Protein AF-A0A6M3MAW6-F1 (afdb_monomer_lite)

Organism: NCBI:txid1070528

Secondary structure (DSSP, 8-state):
-EEEEEES-TT--PPPEEEE-SSHHHHHHHHIIIIITT-HHHHHHHHHHHHSSHHHHHHH--SHHHHHHHHHHSS----HHHHHHHHHHHTTT-HHHHHHHHHHHHHHHS--TTGGG-PPPPHHHHHHHHHHS-SSPEEEEEHHHHHHTT-

pLDDT: mean 80.07, std 13.33, range [41.34, 96.0]

Foldseek 3Di:
DKKFKDFPDPPDPFDTDIDDAPDFLRVVLRCCVVGQLPDPVNLVVLLCCLQVCVVLCVLQPPDPVQVVCCVVPVDGPDDPVSSLVSLCVLCVVPNVLSVLSVVSVVCVVPVDVCVVVSDRRPSVSSSSSVSSDPPTDMDIGDVVVVVVVPD

Sequence (151 aa):
MKYLVMPNEETTQAAIAIVIATDEEDAKEQYALAVGIKDHLFLEHVYDRAINWGLAETFMLVTDADHDHFAKTGTALIDERKFERRVKTFFIDHEEWATAYLNMWADRITPTNRLADCHPFPKSMLLHVYQNIDWIELIAIPTRELEVKRQ

Radius of gyration: 18.09 Å; chains: 1; bounding box: 62×26×42 Å

Structure (mmCIF, N/CA/C/O backbone):
data_AF-A0A6M3MAW6-F1
#
_entry.id   AF-A0A6M3MAW6-F1
#
loop_
_atom_site.group_PDB
_atom_site.id
_atom_site.type_symbol
_atom_site.label_atom_id
_atom_site.label_alt_id
_atom_site.label_comp_id
_atom_site.label_asym_id
_atom_site.label_entity_id
_atom_site.label_seq_id
_atom_site.pdbx_PDB_ins_code
_atom_site.Cartn_x
_atom_site.Cartn_y
_atom_site.Cartn_z
_atom_site.occupancy
_atom_site.B_iso_or_equiv
_atom_site.auth_seq_id
_atom_site.auth_comp_id
_atom_site.auth_asym_id
_atom_site.auth_atom_id
_atom_site.pdbx_PDB_model_num
ATOM 1 N N . MET A 1 1 ? -18.470 7.840 18.124 1.00 87.44 1 MET A N 1
ATOM 2 C CA . MET A 1 1 ? -19.643 7.012 17.747 1.00 87.44 1 MET A CA 1
ATOM 3 C C . MET A 1 1 ? -19.201 5.561 17.609 1.00 87.44 1 MET A C 1
ATOM 5 O O . MET A 1 1 ? -18.005 5.336 17.554 1.00 87.44 1 MET A O 1
ATOM 9 N N . LYS A 1 2 ? -20.110 4.578 17.647 1.00 90.50 2 LYS A N 1
ATOM 10 C CA . LYS A 1 2 ? -19.744 3.158 17.497 1.00 90.50 2 LYS A CA 1
ATOM 11 C C . LYS A 1 2 ? -20.000 2.697 16.063 1.00 90.50 2 LYS A C 1
ATOM 13 O O . LYS A 1 2 ? -21.121 2.881 15.581 1.00 90.50 2 LYS A O 1
ATOM 18 N N . TYR A 1 3 ? -19.013 2.052 15.457 1.00 92.50 3 TYR A N 1
ATOM 19 C CA . TYR A 1 3 ? -19.077 1.488 14.109 1.00 92.50 3 TYR A CA 1
ATOM 20 C C . TYR A 1 3 ? -18.835 -0.015 14.151 1.00 92.50 3 TYR A C 1
ATOM 22 O O . TYR A 1 3 ? -18.013 -0.475 14.938 1.00 92.50 3 TYR A O 1
ATOM 30 N N . LEU A 1 4 ? -19.552 -0.762 13.315 1.00 89.56 4 LEU A N 1
ATOM 31 C CA . LEU A 1 4 ? -19.214 -2.133 12.952 1.00 89.56 4 LEU A CA 1
ATOM 32 C C . LEU A 1 4 ? -18.342 -2.063 11.698 1.00 89.56 4 LEU A C 1
ATOM 34 O O . LEU A 1 4 ? -18.799 -1.534 10.688 1.00 89.56 4 LEU A O 1
ATOM 38 N N . VAL A 1 5 ? -17.114 -2.567 11.768 1.00 87.31 5 VAL A N 1
ATOM 39 C CA . VAL A 1 5 ? -16.165 -2.533 10.652 1.00 87.31 5 VAL A CA 1
ATOM 40 C C . VAL A 1 5 ? -15.813 -3.956 10.235 1.00 87.31 5 VAL A C 1
ATOM 42 O O . VAL A 1 5 ? -15.574 -4.815 11.091 1.00 87.31 5 VAL A O 1
ATOM 45 N N . MET A 1 6 ? -15.832 -4.207 8.926 1.00 85.56 6 MET A N 1
ATOM 46 C CA . MET A 1 6 ? -15.533 -5.508 8.325 1.00 85.56 6 MET A CA 1
ATOM 47 C C . MET A 1 6 ? -14.945 -5.357 6.912 1.00 85.56 6 MET A C 1
ATOM 49 O O . MET A 1 6 ? -15.217 -4.350 6.258 1.00 85.56 6 MET A O 1
ATOM 53 N N . PRO A 1 7 ? -14.177 -6.339 6.414 1.00 80.88 7 PRO A N 1
ATOM 54 C CA . PRO A 1 7 ? -13.795 -6.401 5.001 1.00 80.88 7 PRO A CA 1
ATOM 55 C C . PRO A 1 7 ? -15.024 -6.537 4.087 1.00 80.88 7 PRO A C 1
ATOM 57 O O . PRO A 1 7 ? -15.979 -7.223 4.447 1.00 80.88 7 PRO A O 1
ATOM 60 N N . ASN A 1 8 ? -14.989 -5.925 2.900 1.00 77.38 8 ASN A N 1
ATOM 61 C CA . ASN A 1 8 ? -16.024 -6.060 1.864 1.00 77.38 8 ASN A CA 1
ATOM 62 C C . ASN A 1 8 ? -15.910 -7.370 1.055 1.00 77.38 8 ASN A C 1
ATOM 64 O O . ASN A 1 8 ? -16.774 -7.695 0.247 1.00 77.38 8 ASN A O 1
ATOM 68 N N . GLU A 1 9 ? -14.842 -8.141 1.243 1.00 68.44 9 GLU A N 1
ATOM 69 C CA . GLU A 1 9 ? -14.634 -9.394 0.521 1.00 68.44 9 GLU A CA 1
ATOM 70 C C . GLU A 1 9 ? -15.033 -10.602 1.379 1.00 68.44 9 GLU A C 1
ATOM 72 O O . GLU A 1 9 ? -14.512 -10.804 2.475 1.00 68.44 9 GLU A O 1
ATOM 77 N N . GLU A 1 10 ? -15.902 -11.472 0.849 1.00 53.59 10 GLU A N 1
ATOM 78 C CA . GLU A 1 10 ? -16.286 -12.739 1.504 1.00 53.59 10 GLU A CA 1
ATOM 79 C C . GLU A 1 10 ? -15.092 -13.685 1.730 1.00 53.59 10 GLU A C 1
ATOM 81 O O . GLU A 1 10 ? -15.144 -14.582 2.572 1.00 53.59 10 GLU A O 1
ATOM 86 N N . THR A 1 11 ? -14.008 -13.503 0.972 1.00 48.97 11 THR A N 1
ATOM 87 C CA . THR A 1 11 ? -12.813 -14.352 1.002 1.00 48.97 11 THR A CA 1
ATOM 88 C C . THR A 1 11 ? -11.818 -13.996 2.100 1.00 48.97 11 THR A C 1
ATOM 90 O O . THR A 1 11 ? -10.910 -14.789 2.362 1.00 48.97 11 THR A O 1
ATOM 93 N N . THR A 1 12 ? -11.954 -12.848 2.768 1.00 55.38 12 THR A N 1
ATOM 94 C CA . THR A 1 12 ? -11.056 -12.490 3.870 1.00 55.38 12 THR A CA 1
ATOM 95 C C . THR A 1 12 ? -11.573 -13.095 5.178 1.00 55.38 12 THR A C 1
ATOM 97 O O . THR A 1 12 ? -12.624 -12.709 5.676 1.00 55.38 12 THR A O 1
ATOM 100 N N . GLN A 1 13 ? -10.803 -13.986 5.817 1.00 58.25 13 GLN A N 1
ATOM 101 C CA . GLN A 1 13 ? -11.079 -14.455 7.194 1.00 58.25 13 GLN A CA 1
ATOM 102 C C . GLN A 1 13 ? -10.869 -13.361 8.265 1.00 58.25 13 GLN A C 1
ATOM 104 O O . GLN A 1 13 ? -10.752 -13.660 9.453 1.00 58.25 13 GLN A O 1
ATOM 109 N N . ALA A 1 14 ? -10.787 -12.091 7.864 1.00 65.06 14 ALA A N 1
ATOM 110 C CA . ALA A 1 14 ? -10.510 -10.992 8.773 1.00 65.06 14 ALA A CA 1
ATOM 111 C C . ALA A 1 14 ? -11.685 -10.767 9.739 1.00 65.06 14 ALA A C 1
ATOM 113 O O . ALA A 1 14 ? -12.861 -10.838 9.378 1.00 65.06 14 ALA A O 1
ATOM 114 N N . ALA A 1 15 ? -11.344 -10.519 11.001 1.00 70.94 15 ALA A N 1
ATOM 115 C CA . ALA A 1 15 ? -12.308 -10.450 12.087 1.00 70.94 15 ALA A CA 1
ATOM 116 C C . ALA A 1 15 ? -13.171 -9.185 12.016 1.00 70.94 15 ALA A C 1
ATOM 118 O O . ALA A 1 15 ? -12.655 -8.077 12.061 1.00 70.94 15 ALA A O 1
ATOM 119 N N . ILE A 1 16 ? -14.495 -9.341 12.033 1.00 82.56 16 ILE A N 1
ATOM 120 C CA . ILE A 1 16 ? -15.428 -8.225 12.234 1.00 82.56 16 ILE A CA 1
ATOM 121 C C . ILE A 1 16 ? -15.190 -7.612 13.623 1.00 82.56 16 ILE A C 1
ATOM 123 O O . ILE A 1 16 ? -15.124 -8.340 14.618 1.00 82.56 16 ILE A O 1
ATOM 127 N N . ALA A 1 17 ? -15.126 -6.282 13.722 1.00 86.06 17 ALA A N 1
ATOM 128 C CA . ALA A 1 17 ? -14.942 -5.603 15.004 1.00 86.06 17 ALA A CA 1
ATOM 129 C C . ALA A 1 17 ? -15.849 -4.382 15.174 1.00 86.06 17 ALA A C 1
ATOM 131 O O . ALA A 1 17 ? -16.242 -3.724 14.213 1.00 86.06 17 ALA A O 1
ATOM 132 N N . ILE A 1 18 ? -16.172 -4.071 16.433 1.00 88.25 18 ILE A N 1
ATOM 133 C CA . ILE A 1 18 ? -16.837 -2.820 16.802 1.00 88.25 18 ILE A CA 1
ATOM 134 C C . ILE A 1 18 ? -15.783 -1.849 17.323 1.00 88.25 18 ILE A C 1
ATOM 136 O O . ILE A 1 18 ? -15.087 -2.157 18.292 1.00 88.25 18 ILE A O 1
ATOM 140 N N . VAL A 1 19 ? -15.710 -0.664 16.724 1.00 90.25 19 VAL A N 1
ATOM 141 C CA . VAL A 1 19 ? -14.760 0.395 17.094 1.00 90.25 19 VAL A CA 1
ATOM 142 C C . VAL A 1 19 ? -15.483 1.675 17.498 1.00 90.25 19 VAL A C 1
ATOM 144 O O . VAL A 1 19 ? -16.653 1.887 17.163 1.00 90.25 19 VAL A O 1
ATOM 147 N N . ILE A 1 20 ? -14.795 2.526 18.260 1.00 90.50 20 ILE A N 1
ATOM 148 C CA . ILE A 1 20 ? -15.264 3.871 18.595 1.00 90.50 20 ILE A CA 1
ATOM 149 C C . ILE A 1 20 ? -14.483 4.858 17.734 1.00 90.50 20 ILE A C 1
ATOM 151 O O . ILE A 1 20 ? -13.270 4.919 17.872 1.00 90.50 20 ILE A O 1
ATOM 155 N N . ALA A 1 21 ? -15.189 5.629 16.909 1.00 92.56 21 ALA A N 1
ATOM 156 C CA . ALA A 1 21 ? -14.597 6.579 15.969 1.00 92.56 21 ALA A CA 1
ATOM 157 C C . ALA A 1 21 ? -15.475 7.824 15.763 1.00 92.56 21 ALA A C 1
ATOM 159 O O . ALA A 1 21 ? -16.669 7.813 16.102 1.00 92.56 21 ALA A O 1
ATOM 160 N N . THR A 1 22 ? -14.910 8.913 15.249 1.00 92.25 22 THR A N 1
ATOM 161 C CA . THR A 1 22 ? -15.638 10.155 14.939 1.00 92.25 22 THR A CA 1
ATOM 162 C C . THR A 1 22 ? -16.475 10.036 13.672 1.00 92.25 22 THR A C 1
ATOM 164 O O . THR A 1 22 ? -17.612 10.509 13.659 1.00 92.25 22 THR A O 1
ATOM 167 N N . ASP A 1 23 ? -15.971 9.324 12.672 1.00 91.44 23 ASP A N 1
ATOM 168 C CA . ASP A 1 23 ? -16.538 9.149 11.332 1.00 91.44 23 ASP A CA 1
ATOM 169 C C . ASP A 1 23 ? -16.142 7.773 10.753 1.00 91.44 23 ASP A C 1
ATOM 171 O O . ASP A 1 23 ? -15.594 6.932 11.470 1.00 91.44 23 ASP A O 1
ATOM 175 N N . GLU A 1 24 ? -16.506 7.506 9.496 1.00 88.69 24 GLU A N 1
ATOM 176 C CA . GLU A 1 24 ? -16.228 6.231 8.821 1.00 88.69 24 GLU A CA 1
ATOM 177 C C . GLU A 1 24 ? -14.739 6.015 8.530 1.00 88.69 24 GLU A C 1
ATOM 179 O O . GLU A 1 24 ? -14.264 4.888 8.662 1.00 88.69 24 GLU A O 1
ATOM 184 N N . GLU A 1 25 ? -13.999 7.067 8.175 1.00 86.69 25 GLU A N 1
ATOM 185 C CA . GLU A 1 25 ? -12.566 6.961 7.880 1.00 86.69 25 GLU A CA 1
ATOM 186 C C . GLU A 1 25 ? -11.772 6.688 9.162 1.00 86.69 25 GLU A C 1
ATOM 188 O O . GLU A 1 25 ? -11.033 5.704 9.227 1.00 86.69 25 GLU A O 1
ATOM 193 N N . ASP A 1 26 ? -12.041 7.433 10.241 1.00 87.69 26 ASP A N 1
ATOM 194 C CA . ASP A 1 26 ? -11.480 7.135 11.565 1.00 87.69 26 ASP A CA 1
ATOM 195 C C . ASP A 1 26 ? -11.874 5.715 12.016 1.00 87.69 26 ASP A C 1
ATOM 197 O O . ASP A 1 26 ? -11.063 4.986 12.579 1.00 87.69 26 ASP A O 1
ATOM 201 N N . ALA A 1 27 ? -13.081 5.227 11.699 1.00 88.75 27 ALA A N 1
ATOM 202 C CA . ALA A 1 27 ? -13.469 3.853 12.035 1.00 88.75 27 ALA A CA 1
ATOM 203 C C . ALA A 1 27 ? -12.596 2.797 11.337 1.00 88.75 27 ALA A C 1
ATOM 205 O O . ALA A 1 27 ? -12.212 1.809 11.973 1.00 88.75 27 ALA A O 1
ATOM 206 N N . LYS A 1 28 ? -12.257 2.992 10.058 1.00 86.50 28 LYS A N 1
ATOM 207 C CA . LYS A 1 28 ? -11.350 2.098 9.319 1.00 86.50 28 LYS A CA 1
ATOM 208 C C . LYS A 1 28 ? -9.941 2.129 9.910 1.00 86.50 28 LYS A C 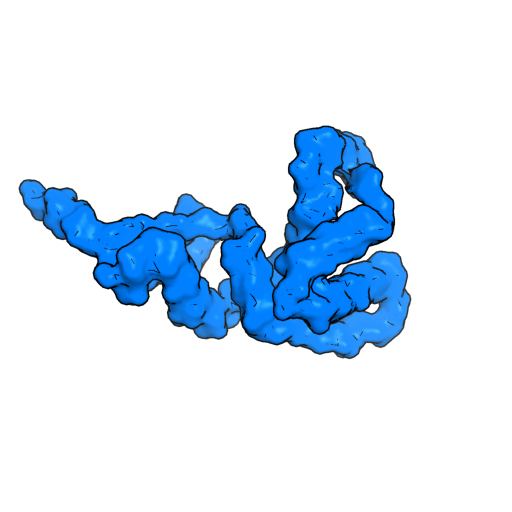1
ATOM 210 O O . LYS A 1 28 ? -9.337 1.069 10.095 1.00 86.50 28 LYS A O 1
ATOM 215 N N . GLU A 1 29 ? -9.444 3.306 10.286 1.00 84.06 29 GLU A N 1
ATOM 216 C CA . GLU A 1 29 ? -8.149 3.444 10.959 1.00 84.06 29 GLU A CA 1
ATOM 217 C C . GLU A 1 29 ? -8.134 2.735 12.319 1.00 84.06 29 GLU A C 1
ATOM 219 O O . GLU A 1 29 ? -7.264 1.898 12.577 1.00 84.06 29 GLU A O 1
ATOM 224 N N . GLN A 1 30 ? -9.135 2.985 13.170 1.00 85.44 30 GLN A N 1
ATOM 225 C CA . GLN A 1 30 ? -9.259 2.316 14.468 1.00 85.44 30 GLN A CA 1
ATOM 226 C C . GLN A 1 30 ? -9.379 0.796 14.312 1.00 85.44 30 GLN A C 1
ATOM 228 O O . GLN A 1 30 ? -8.842 0.047 15.130 1.00 85.44 30 GLN A O 1
ATOM 233 N N . TYR A 1 31 ? -10.051 0.317 13.262 1.00 85.56 31 TYR A N 1
ATOM 234 C CA . TYR A 1 31 ? -10.122 -1.107 12.945 1.00 85.56 31 TYR A CA 1
ATOM 235 C C . TYR A 1 31 ? -8.747 -1.677 12.581 1.00 85.56 31 TYR A C 1
ATOM 237 O O . TYR A 1 31 ? -8.349 -2.706 13.131 1.00 85.56 31 TYR A O 1
ATOM 245 N N . ALA A 1 32 ? -7.985 -0.995 11.723 1.00 78.88 32 ALA A N 1
ATOM 246 C CA . ALA A 1 32 ? -6.636 -1.414 11.350 1.00 78.88 32 ALA A CA 1
ATOM 247 C C . ALA A 1 32 ? -5.698 -1.476 12.575 1.00 78.88 32 ALA A C 1
ATOM 249 O O . ALA A 1 32 ? -4.930 -2.428 12.733 1.00 78.88 32 ALA A O 1
ATOM 250 N N . LEU A 1 33 ? -5.826 -0.525 13.507 1.00 78.81 33 LEU A N 1
ATOM 251 C CA . LEU A 1 33 ? -5.102 -0.529 14.783 1.00 78.81 33 LEU A CA 1
ATOM 252 C C . LEU A 1 33 ? -5.546 -1.667 15.720 1.00 78.81 33 LEU A C 1
ATOM 254 O O . LEU A 1 33 ? -4.719 -2.292 16.391 1.00 78.81 33 LEU A O 1
ATOM 258 N N . ALA A 1 34 ? -6.853 -1.923 15.804 1.00 75.50 34 ALA A N 1
ATOM 259 C CA . ALA A 1 34 ? -7.433 -2.863 16.760 1.00 75.50 34 ALA A CA 1
ATOM 260 C C . ALA A 1 34 ? -7.307 -4.328 16.328 1.00 75.50 34 ALA A C 1
ATOM 262 O O . ALA A 1 34 ? -7.066 -5.185 17.183 1.00 75.50 34 ALA A O 1
ATOM 263 N N . VAL A 1 35 ? -7.478 -4.597 15.033 1.00 73.00 35 VAL A N 1
ATOM 264 C CA . VAL A 1 35 ? -7.496 -5.935 14.427 1.00 73.00 35 VAL A CA 1
ATOM 265 C C . VAL A 1 35 ? -6.207 -6.173 13.648 1.00 73.00 35 VAL A C 1
ATOM 267 O O . VAL A 1 35 ? -5.495 -7.132 13.936 1.00 73.00 35 VAL A O 1
ATOM 270 N N . GLY A 1 36 ? -5.845 -5.258 12.746 1.00 66.19 36 GLY A N 1
ATOM 271 C CA . GLY A 1 36 ? -4.713 -5.439 11.835 1.00 66.19 36 GLY A CA 1
ATOM 272 C C . GLY A 1 36 ? -3.356 -5.594 12.531 1.00 66.19 36 GLY A C 1
ATOM 273 O O . GLY A 1 36 ? -2.609 -6.520 12.243 1.00 66.19 36 GLY A O 1
ATOM 274 N N . ILE A 1 37 ? -3.038 -4.757 13.525 1.00 64.81 37 ILE A N 1
ATOM 275 C CA . ILE A 1 37 ? -1.749 -4.851 14.252 1.00 64.81 37 ILE A CA 1
ATOM 276 C C . ILE A 1 37 ? -1.648 -6.113 15.132 1.00 64.81 37 ILE A C 1
ATOM 278 O O . ILE A 1 37 ? -0.540 -6.569 15.460 1.00 64.81 37 ILE A O 1
ATOM 282 N N . LYS A 1 38 ? -2.793 -6.644 15.577 1.00 66.69 38 LYS A N 1
ATOM 283 C CA . LYS A 1 38 ? -2.862 -7.750 16.544 1.00 66.69 38 LYS A CA 1
ATOM 284 C C . LYS A 1 38 ? -2.983 -9.113 15.879 1.00 66.69 38 LYS A C 1
ATOM 286 O O . LYS A 1 38 ? -2.589 -10.099 16.499 1.00 66.69 38 LYS A O 1
ATOM 291 N N . ASP A 1 39 ? -3.498 -9.169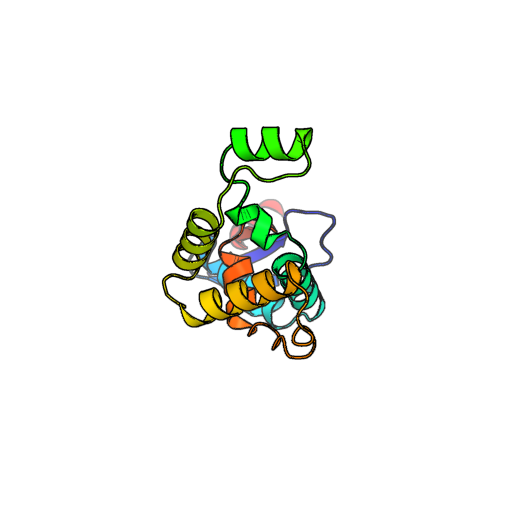 14.657 1.00 67.00 39 ASP A N 1
ATOM 292 C CA . ASP A 1 39 ? -3.617 -10.409 13.911 1.00 67.00 39 ASP A CA 1
ATOM 293 C C . ASP A 1 39 ? -2.340 -10.699 13.113 1.00 67.00 39 ASP A C 1
ATOM 295 O O . ASP A 1 39 ? -1.963 -9.983 12.186 1.00 67.00 39 ASP A O 1
ATOM 299 N N . HIS A 1 40 ? -1.661 -11.779 13.490 1.00 63.72 40 HIS A N 1
ATOM 300 C CA . HIS A 1 40 ? -0.509 -12.293 12.760 1.00 63.72 40 HIS A CA 1
ATOM 301 C C . HIS A 1 40 ? -0.813 -12.600 11.289 1.00 63.72 40 HIS A C 1
ATOM 303 O O . HIS A 1 40 ? 0.020 -12.278 10.452 1.00 63.72 40 HIS A O 1
ATOM 309 N N . LEU A 1 41 ? -1.999 -13.126 10.957 1.00 64.31 41 LEU A N 1
ATOM 310 C CA . LEU A 1 41 ? -2.368 -13.462 9.577 1.00 64.31 41 LEU A CA 1
ATOM 311 C C . LEU A 1 41 ? -2.551 -12.202 8.739 1.00 64.31 41 LEU A C 1
ATOM 313 O O . LEU A 1 41 ? -2.186 -12.167 7.568 1.00 64.31 41 LEU A O 1
ATOM 317 N N . PHE A 1 42 ? -3.078 -11.139 9.345 1.00 66.00 42 PHE A N 1
ATOM 318 C CA . PHE A 1 42 ? -3.174 -9.841 8.695 1.00 66.00 42 PHE A CA 1
ATOM 319 C C . PHE A 1 42 ? -1.789 -9.267 8.399 1.00 66.00 42 PHE A C 1
ATOM 321 O O . PHE A 1 42 ? -1.520 -8.847 7.275 1.00 66.00 42 PHE A O 1
ATOM 328 N N . LEU A 1 43 ? -0.893 -9.272 9.392 1.00 66.31 43 LEU A N 1
ATOM 329 C CA . LEU A 1 43 ? 0.470 -8.787 9.199 1.00 66.31 43 LEU A CA 1
ATOM 330 C C . LEU A 1 43 ? 1.230 -9.636 8.182 1.00 66.31 43 LEU A C 1
ATOM 332 O O . LEU A 1 43 ? 1.932 -9.059 7.364 1.00 66.31 43 LEU A O 1
ATOM 336 N N . GLU A 1 44 ? 1.064 -10.958 8.186 1.00 66.31 44 GLU A N 1
ATOM 337 C CA . GLU A 1 44 ? 1.638 -11.857 7.181 1.00 66.31 44 GLU A CA 1
ATOM 338 C C . GLU A 1 44 ? 1.088 -11.559 5.787 1.00 66.31 44 GLU A C 1
ATOM 340 O O . GLU A 1 44 ? 1.873 -11.427 4.859 1.00 66.31 44 GLU A O 1
ATOM 345 N N . HIS A 1 45 ? -0.220 -11.344 5.624 1.00 70.00 45 HIS A N 1
ATOM 346 C CA . HIS A 1 45 ? -0.801 -10.990 4.326 1.00 70.00 45 HIS A CA 1
ATOM 347 C C . HIS A 1 45 ? -0.329 -9.632 3.800 1.00 70.00 45 HIS A C 1
ATOM 349 O O . HIS A 1 45 ? -0.013 -9.505 2.614 1.00 70.00 45 HIS A O 1
ATOM 355 N N . VAL A 1 46 ? -0.275 -8.610 4.658 1.00 71.25 46 VAL A N 1
ATOM 356 C CA . VAL A 1 46 ? 0.212 -7.279 4.274 1.00 71.25 46 VAL A CA 1
ATOM 357 C C . VAL A 1 46 ? 1.714 -7.317 4.007 1.00 71.25 46 VAL A C 1
ATOM 359 O O . VAL A 1 46 ? 2.163 -6.714 3.040 1.00 71.25 46 VAL A O 1
ATOM 362 N N . TYR A 1 47 ? 2.487 -8.055 4.805 1.00 70.75 47 TYR A N 1
ATOM 363 C CA . TYR A 1 47 ? 3.919 -8.269 4.597 1.00 70.75 47 TYR A CA 1
ATOM 364 C C . TYR A 1 47 ? 4.190 -9.017 3.290 1.00 70.75 47 TYR A C 1
ATOM 366 O O . TYR A 1 47 ? 4.997 -8.562 2.480 1.00 70.75 47 TYR A O 1
ATOM 374 N N . ASP A 1 48 ? 3.457 -10.098 3.028 1.00 70.19 48 ASP A N 1
ATOM 375 C CA . ASP A 1 48 ? 3.554 -10.856 1.787 1.00 70.19 48 ASP A CA 1
ATOM 376 C C . ASP A 1 48 ? 3.201 -9.990 0.589 1.00 70.19 48 ASP A C 1
ATOM 378 O O . ASP A 1 48 ? 3.919 -10.043 -0.396 1.00 70.19 48 ASP A O 1
ATOM 382 N N . ARG A 1 49 ? 2.160 -9.152 0.633 1.00 72.00 49 ARG A N 1
ATOM 383 C CA . ARG A 1 49 ? 1.846 -8.238 -0.484 1.00 72.00 49 ARG A CA 1
ATOM 384 C C . ARG A 1 49 ? 2.839 -7.082 -0.603 1.00 72.00 49 ARG A C 1
ATOM 386 O O . ARG A 1 49 ? 3.186 -6.687 -1.717 1.00 72.00 49 ARG A O 1
ATOM 393 N N . ALA A 1 50 ? 3.345 -6.581 0.524 1.00 72.88 50 ALA A N 1
ATOM 394 C CA . ALA A 1 50 ? 4.396 -5.571 0.562 1.00 72.88 50 ALA A CA 1
ATOM 395 C C . ALA A 1 50 ? 5.694 -6.078 -0.073 1.00 72.88 50 ALA A C 1
ATOM 397 O O . ALA A 1 50 ? 6.421 -5.305 -0.689 1.00 72.88 50 ALA A O 1
ATOM 398 N N . ILE A 1 51 ? 5.972 -7.377 0.036 1.00 71.94 51 ILE A N 1
ATOM 399 C CA . ILE A 1 51 ? 7.211 -7.974 -0.460 1.00 71.94 51 ILE A CA 1
ATOM 400 C C . ILE A 1 51 ? 7.012 -8.689 -1.790 1.00 71.94 51 ILE A C 1
ATOM 402 O O . ILE A 1 51 ? 7.918 -8.655 -2.610 1.00 71.94 51 ILE A O 1
ATOM 406 N N . ASN A 1 52 ? 5.859 -9.289 -2.083 1.00 66.25 52 ASN A N 1
ATOM 407 C CA . ASN A 1 52 ? 5.590 -10.097 -3.279 1.00 66.25 52 ASN A CA 1
ATOM 408 C C . ASN A 1 52 ? 4.885 -9.304 -4.376 1.00 66.25 52 ASN A C 1
ATOM 410 O O . ASN A 1 52 ? 3.767 -9.625 -4.760 1.00 66.25 52 ASN A O 1
ATOM 414 N N . TRP A 1 53 ? 5.581 -8.298 -4.908 1.00 73.88 53 TRP A N 1
ATOM 415 C CA . TRP A 1 53 ? 5.179 -7.493 -6.069 1.00 73.88 53 TRP A CA 1
ATOM 416 C C . TRP A 1 53 ? 3.947 -6.607 -5.882 1.00 73.88 53 TRP A C 1
ATOM 418 O O . TRP A 1 53 ? 3.932 -5.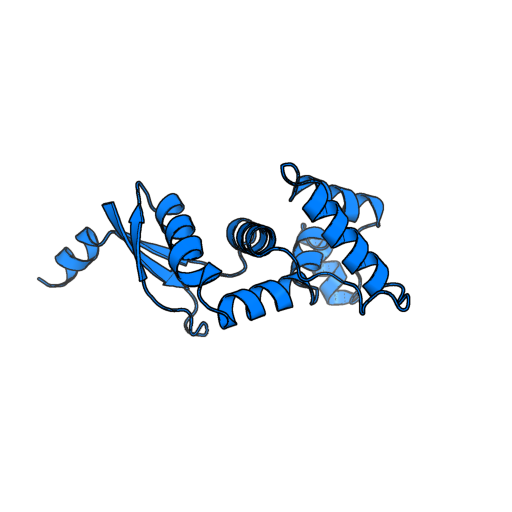550 -6.494 1.00 73.88 53 TRP A O 1
ATOM 428 N N . GLY A 1 54 ? 2.992 -6.934 -5.009 1.00 80.50 54 GLY A N 1
ATOM 429 C CA . GLY A 1 54 ? 1.762 -6.153 -4.833 1.00 80.50 54 GLY A CA 1
ATOM 430 C C . GLY A 1 54 ? 2.017 -4.669 -4.558 1.00 80.50 54 GLY A C 1
ATOM 431 O O . GLY A 1 54 ? 1.395 -3.807 -5.168 1.00 80.50 54 GLY A O 1
ATOM 432 N N . LEU A 1 55 ? 2.991 -4.348 -3.701 1.00 86.00 55 LEU A N 1
ATOM 433 C CA . LEU A 1 55 ? 3.372 -2.951 -3.438 1.00 86.00 55 LEU A CA 1
ATOM 434 C C . LEU A 1 55 ? 4.126 -2.307 -4.598 1.00 86.00 55 LEU A C 1
ATOM 436 O O . LEU A 1 55 ? 3.953 -1.125 -4.881 1.00 86.00 55 LEU A O 1
ATOM 440 N N . ALA A 1 56 ? 4.944 -3.083 -5.303 1.00 88.06 56 ALA A N 1
ATOM 441 C CA . ALA A 1 56 ? 5.646 -2.589 -6.474 1.00 88.06 56 ALA A CA 1
ATOM 442 C C . ALA A 1 56 ? 4.666 -2.277 -7.607 1.00 88.06 56 ALA A C 1
ATOM 444 O O . ALA A 1 56 ? 4.807 -1.237 -8.242 1.00 88.06 56 ALA A O 1
ATOM 445 N N . GLU A 1 57 ? 3.647 -3.112 -7.814 1.00 88.88 57 GLU A N 1
ATOM 446 C CA . GLU A 1 57 ? 2.588 -2.903 -8.799 1.00 88.88 57 GLU A CA 1
ATOM 447 C C . GLU A 1 57 ? 1.871 -1.574 -8.576 1.00 88.88 57 GLU A C 1
ATOM 449 O O . GLU A 1 57 ? 1.747 -0.819 -9.535 1.00 88.88 57 GLU A O 1
ATOM 454 N N . THR A 1 58 ? 1.539 -1.208 -7.332 1.00 88.19 58 THR A N 1
ATOM 455 C CA . THR A 1 58 ? 0.954 0.108 -7.005 1.00 88.19 58 THR A CA 1
ATOM 456 C C . THR A 1 58 ? 1.814 1.277 -7.503 1.00 88.19 58 THR A C 1
ATOM 458 O O . THR A 1 58 ? 1.304 2.326 -7.898 1.00 88.19 58 THR A O 1
ATOM 461 N N . PHE A 1 59 ? 3.139 1.117 -7.522 1.00 91.38 59 PHE A N 1
ATOM 462 C CA . PHE A 1 59 ? 4.056 2.148 -8.011 1.00 91.38 59 PHE A CA 1
ATOM 463 C C . PHE A 1 59 ? 4.374 2.023 -9.499 1.00 91.38 59 PHE A C 1
ATOM 465 O O . PHE A 1 59 ? 4.738 3.019 -10.129 1.00 91.38 59 PHE A O 1
ATOM 472 N N . MET A 1 60 ? 4.267 0.832 -10.078 1.00 91.44 60 MET A N 1
ATOM 473 C CA . MET A 1 60 ? 4.598 0.569 -11.475 1.00 91.44 60 MET A CA 1
ATOM 474 C C . MET A 1 60 ? 3.413 0.815 -12.405 1.00 91.44 60 MET A C 1
ATOM 476 O O . MET A 1 60 ? 3.589 1.423 -13.461 1.00 91.44 60 MET A O 1
ATOM 480 N N . LEU A 1 61 ? 2.222 0.392 -11.989 1.00 91.56 61 LEU A N 1
ATOM 481 C CA . LEU A 1 61 ? 0.996 0.343 -12.774 1.00 91.56 61 LEU A CA 1
ATOM 482 C C . LEU A 1 61 ? 0.014 1.388 -12.235 1.00 91.56 61 LEU A C 1
ATOM 484 O O . LEU A 1 61 ? -0.797 1.107 -11.365 1.00 91.56 61 LEU A O 1
ATOM 488 N N . VAL A 1 62 ? 0.153 2.634 -12.697 1.00 89.12 62 VAL A N 1
ATOM 489 C CA . VAL A 1 62 ? -0.671 3.760 -12.200 1.00 89.12 62 VAL A CA 1
ATOM 490 C C . VAL A 1 62 ? -1.690 4.212 -13.238 1.00 89.12 62 VAL A C 1
ATOM 492 O O . VAL A 1 62 ? -2.731 4.758 -12.894 1.00 89.12 62 VAL A O 1
ATOM 495 N N . THR A 1 63 ? -1.373 4.043 -14.518 1.00 90.12 63 THR A N 1
ATOM 496 C CA . THR A 1 63 ? -2.251 4.435 -15.623 1.00 90.12 63 THR A CA 1
ATOM 497 C C . THR A 1 63 ? -2.782 3.206 -16.344 1.00 90.12 63 THR A C 1
ATOM 499 O O . THR A 1 63 ? -2.101 2.182 -16.388 1.00 90.12 63 THR A O 1
ATOM 502 N N . ASP A 1 64 ? -3.943 3.324 -16.994 1.00 92.19 64 ASP A N 1
ATOM 503 C CA . ASP A 1 64 ? -4.508 2.251 -17.829 1.00 92.19 64 ASP A CA 1
ATOM 504 C C . ASP A 1 64 ? -3.498 1.745 -18.871 1.00 92.19 64 ASP A C 1
ATOM 506 O O . ASP A 1 64 ? -3.394 0.550 -19.125 1.00 92.19 64 ASP A O 1
ATOM 510 N N . ALA A 1 65 ? -2.677 2.647 -19.418 1.00 91.50 65 ALA A N 1
ATOM 511 C CA . ALA A 1 65 ? -1.611 2.296 -20.350 1.00 91.50 65 ALA A CA 1
ATOM 512 C C . ALA A 1 65 ? -0.508 1.428 -19.713 1.00 91.50 65 ALA A C 1
ATOM 514 O O . ALA A 1 65 ? 0.015 0.532 -20.378 1.00 91.50 65 ALA A O 1
ATOM 515 N N . ASP A 1 66 ? -0.158 1.671 -18.443 1.00 91.75 66 ASP A N 1
ATOM 516 C CA . ASP A 1 66 ? 0.800 0.834 -17.712 1.00 91.75 66 ASP A CA 1
ATOM 517 C C . ASP A 1 66 ? 0.228 -0.584 -17.532 1.00 91.75 66 ASP A C 1
ATOM 519 O O . ASP A 1 66 ? 0.919 -1.566 -17.817 1.00 91.75 66 ASP A O 1
ATOM 523 N N . HIS A 1 67 ? -1.046 -0.690 -17.129 1.00 91.31 67 HIS A N 1
ATOM 524 C CA . HIS A 1 67 ? -1.748 -1.968 -16.967 1.00 91.31 67 HIS A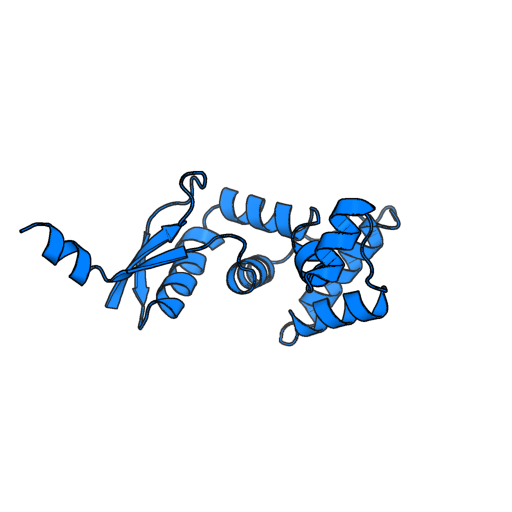 CA 1
ATOM 525 C C . HIS A 1 67 ? -1.867 -2.737 -18.286 1.00 91.31 67 HIS A C 1
ATOM 527 O O . HIS A 1 67 ? -1.522 -3.918 -18.344 1.00 91.31 67 HIS A O 1
ATOM 533 N N . ASP A 1 68 ? -2.292 -2.071 -19.360 1.00 93.12 68 ASP A N 1
ATOM 534 C CA . ASP A 1 68 ? -2.435 -2.670 -20.688 1.00 93.12 68 ASP A CA 1
ATOM 535 C C . ASP A 1 68 ? -1.106 -3.207 -21.226 1.00 93.12 68 ASP A C 1
ATOM 537 O O . ASP A 1 68 ? -1.058 -4.276 -21.843 1.00 93.12 68 ASP A O 1
ATOM 541 N N . HIS A 1 69 ? -0.016 -2.462 -21.028 1.00 92.44 69 HIS A N 1
ATOM 542 C CA . HIS A 1 69 ? 1.312 -2.892 -21.458 1.00 92.44 69 HIS A CA 1
ATOM 543 C C . HIS A 1 69 ? 1.811 -4.073 -20.626 1.00 92.44 69 HIS A C 1
ATOM 545 O O . HIS A 1 69 ? 2.317 -5.046 -21.194 1.00 92.44 69 HIS A O 1
ATOM 551 N N . PHE A 1 70 ? 1.629 -4.031 -19.305 1.00 92.31 70 PHE A N 1
ATOM 552 C CA . PHE A 1 70 ? 2.012 -5.128 -18.420 1.00 92.31 70 PHE A CA 1
ATOM 553 C C . PHE A 1 70 ? 1.236 -6.409 -18.739 1.00 92.31 70 PHE A C 1
ATOM 555 O O . PHE A 1 70 ? 1.846 -7.461 -18.908 1.00 92.31 70 PHE A O 1
ATOM 562 N N . ALA A 1 71 ? -0.079 -6.319 -18.952 1.00 91.19 71 ALA A N 1
ATOM 563 C CA . ALA A 1 71 ? -0.912 -7.462 -19.327 1.00 91.19 71 ALA A CA 1
ATOM 564 C C . ALA A 1 71 ? -0.476 -8.114 -20.653 1.00 91.19 71 ALA A C 1
ATOM 566 O O . ALA A 1 71 ? -0.598 -9.326 -20.822 1.00 91.19 71 ALA A O 1
ATOM 567 N N . LYS A 1 72 ? 0.051 -7.324 -21.599 1.00 93.62 72 LYS A N 1
ATOM 568 C CA . LYS A 1 72 ? 0.511 -7.817 -22.910 1.00 93.62 72 LYS A CA 1
ATOM 569 C C . LYS A 1 72 ? 1.938 -8.357 -22.895 1.00 93.62 72 LYS A C 1
ATOM 571 O O . LYS A 1 72 ? 2.250 -9.243 -23.686 1.00 93.62 72 LYS A O 1
ATOM 576 N N . THR A 1 73 ? 2.816 -7.794 -22.067 1.00 92.19 73 THR A N 1
ATOM 577 C CA . THR A 1 73 ? 4.268 -8.029 -22.165 1.00 92.19 73 THR A CA 1
ATOM 578 C C . THR A 1 73 ? 4.887 -8.676 -20.931 1.00 92.19 73 THR A C 1
ATOM 580 O O . THR A 1 73 ? 6.010 -9.166 -21.013 1.00 92.19 73 THR A O 1
ATOM 583 N N . GLY A 1 74 ? 4.194 -8.665 -19.791 1.00 86.94 74 GLY A N 1
ATOM 584 C CA . GLY A 1 74 ? 4.747 -9.053 -18.492 1.00 86.94 74 GLY A CA 1
ATOM 585 C C . GLY A 1 74 ? 5.807 -8.082 -17.960 1.00 86.94 74 GLY A C 1
ATOM 586 O O . GLY A 1 74 ? 6.536 -8.426 -17.034 1.00 86.94 74 GLY A O 1
ATOM 587 N N . THR A 1 75 ? 5.938 -6.888 -18.550 1.00 87.38 75 THR A N 1
ATOM 588 C CA . THR A 1 75 ? 6.932 -5.873 -18.160 1.00 87.38 75 THR A CA 1
ATOM 589 C C . THR A 1 75 ? 6.260 -4.543 -17.867 1.00 87.38 75 THR A C 1
ATOM 591 O O . THR A 1 75 ? 5.239 -4.230 -18.468 1.00 87.38 75 THR A O 1
ATOM 594 N N . ALA A 1 76 ? 6.808 -3.753 -16.944 1.00 88.06 76 ALA A N 1
ATOM 595 C CA . ALA A 1 76 ? 6.300 -2.414 -16.654 1.00 88.06 76 ALA A CA 1
ATOM 596 C C . ALA A 1 76 ? 6.988 -1.355 -17.539 1.00 88.06 76 ALA A C 1
ATOM 598 O O . ALA A 1 76 ? 8.175 -1.469 -17.835 1.00 88.06 76 ALA A O 1
ATOM 599 N N . LEU A 1 77 ? 6.258 -0.304 -17.937 1.00 86.00 77 LEU A N 1
ATOM 600 C CA . LEU A 1 77 ? 6.782 0.815 -18.749 1.00 86.00 77 LEU A CA 1
ATOM 601 C C . LEU A 1 77 ? 7.629 1.823 -17.957 1.00 86.00 77 LEU A C 1
ATOM 603 O O . LEU A 1 77 ? 8.186 2.764 -18.522 1.00 86.00 77 LEU A O 1
ATOM 607 N N . ILE A 1 78 ? 7.670 1.679 -16.639 1.00 89.31 78 ILE A N 1
ATOM 608 C CA . ILE A 1 78 ? 8.279 2.643 -15.735 1.00 89.31 78 ILE A CA 1
ATOM 609 C C . ILE A 1 78 ? 9.801 2.480 -15.670 1.00 89.31 78 ILE A C 1
ATOM 611 O O . ILE A 1 78 ? 10.316 1.372 -15.553 1.00 89.31 78 ILE A O 1
ATOM 615 N N . ASP A 1 79 ? 10.524 3.600 -15.698 1.00 91.06 79 ASP A N 1
ATOM 616 C CA . ASP A 1 79 ? 11.954 3.612 -15.395 1.00 91.06 79 ASP A CA 1
ATOM 617 C C . ASP A 1 79 ? 12.226 3.637 -13.880 1.00 91.06 79 ASP A C 1
ATOM 619 O O . ASP A 1 79 ? 11.394 4.060 -13.072 1.00 91.06 79 ASP A O 1
ATOM 623 N N . GLU A 1 80 ? 13.432 3.222 -13.497 1.00 90.12 80 GLU A N 1
ATOM 624 C CA . GLU A 1 80 ? 13.877 3.144 -12.102 1.00 90.12 80 GLU A CA 1
ATOM 625 C C . GLU A 1 80 ? 13.714 4.475 -11.346 1.00 90.12 80 GLU A C 1
ATOM 627 O O . GLU A 1 80 ? 13.191 4.504 -10.233 1.00 90.12 80 GLU A O 1
ATOM 632 N N . ARG A 1 81 ? 14.049 5.613 -11.969 1.00 92.81 81 ARG A N 1
ATOM 633 C CA . ARG A 1 81 ? 13.966 6.935 -11.320 1.00 92.81 81 ARG A CA 1
ATOM 634 C C . ARG A 1 81 ? 12.526 7.350 -11.041 1.00 92.81 81 ARG A C 1
ATOM 636 O O . ARG A 1 81 ? 12.252 8.061 -10.070 1.00 92.81 81 ARG A O 1
ATOM 643 N N . LYS A 1 82 ? 11.596 6.996 -11.926 1.00 93.75 82 LYS A N 1
ATOM 644 C CA . LYS A 1 82 ? 10.169 7.266 -11.750 1.00 93.75 82 LYS A CA 1
ATOM 645 C C . LYS A 1 82 ? 9.583 6.346 -10.681 1.00 93.75 82 LYS A C 1
ATOM 647 O O . LYS A 1 82 ? 8.789 6.829 -9.875 1.00 93.75 82 LYS A O 1
ATOM 652 N N . PHE A 1 83 ? 10.010 5.085 -10.629 1.00 93.19 83 PHE A N 1
ATOM 653 C CA . PHE A 1 83 ? 9.638 4.147 -9.569 1.00 93.19 83 PHE A CA 1
ATOM 654 C C . PHE A 1 83 ? 10.097 4.642 -8.191 1.00 93.19 83 PHE A C 1
ATOM 656 O O . PHE A 1 83 ? 9.264 4.844 -7.309 1.00 93.19 83 PHE A O 1
ATOM 663 N N . GLU A 1 84 ? 11.386 4.960 -8.029 1.00 94.88 84 GLU A N 1
ATOM 664 C CA . GLU A 1 84 ? 11.940 5.474 -6.768 1.00 94.88 84 GLU A CA 1
ATOM 665 C C . GLU A 1 84 ? 11.207 6.716 -6.264 1.00 94.88 84 GLU A C 1
ATOM 667 O O . GLU A 1 84 ? 10.933 6.862 -5.074 1.00 94.88 84 GLU A O 1
ATOM 672 N N . ARG A 1 85 ? 10.873 7.628 -7.181 1.00 96.00 85 ARG A N 1
ATOM 673 C CA . ARG A 1 85 ? 10.147 8.851 -6.844 1.00 96.00 85 ARG A CA 1
ATOM 674 C C . ARG A 1 85 ? 8.757 8.549 -6.305 1.00 96.00 85 ARG A C 1
ATOM 676 O O . ARG A 1 85 ? 8.375 9.153 -5.314 1.00 96.00 85 ARG A O 1
ATOM 683 N N . ARG A 1 86 ? 8.022 7.625 -6.931 1.00 94.94 86 ARG A N 1
ATOM 684 C CA . ARG A 1 86 ? 6.683 7.223 -6.476 1.00 94.94 86 ARG A CA 1
ATOM 685 C C . ARG A 1 86 ? 6.740 6.593 -5.085 1.00 94.94 86 ARG A C 1
ATOM 687 O O . ARG A 1 86 ? 5.947 6.980 -4.235 1.00 94.94 86 ARG A O 1
ATOM 694 N N . VAL A 1 87 ? 7.727 5.732 -4.826 1.00 94.12 87 VAL A N 1
ATOM 695 C CA . VAL A 1 87 ? 7.967 5.167 -3.486 1.00 94.12 87 VAL A CA 1
ATOM 696 C C . VAL A 1 87 ? 8.230 6.274 -2.461 1.00 94.12 87 VAL A C 1
ATOM 698 O O . VAL A 1 87 ? 7.596 6.311 -1.410 1.00 94.12 87 VAL A O 1
ATOM 701 N N . LYS A 1 88 ? 9.140 7.206 -2.768 1.00 95.38 88 LYS A N 1
ATOM 702 C CA . LYS A 1 88 ? 9.467 8.328 -1.873 1.00 95.38 88 LYS A CA 1
ATOM 703 C C . LYS A 1 88 ? 8.278 9.253 -1.632 1.00 95.38 88 LYS A C 1
ATOM 705 O O . LYS A 1 88 ? 8.136 9.772 -0.537 1.00 95.38 88 LYS A O 1
ATOM 710 N N . THR A 1 89 ? 7.419 9.453 -2.630 1.00 95.19 89 THR A N 1
ATOM 711 C CA . THR A 1 89 ? 6.175 10.213 -2.465 1.00 95.19 89 THR A CA 1
ATOM 712 C C . THR A 1 89 ? 5.176 9.478 -1.572 1.00 95.19 89 THR A C 1
ATOM 714 O O . THR A 1 89 ? 4.536 10.115 -0.747 1.00 95.19 89 THR A O 1
ATOM 717 N N . PHE A 1 90 ? 5.055 8.156 -1.699 1.00 93.56 90 PHE A N 1
ATOM 718 C CA . PHE A 1 90 ? 4.146 7.356 -0.874 1.00 93.56 90 PHE A CA 1
ATOM 719 C C . PHE A 1 90 ? 4.546 7.334 0.612 1.00 93.56 90 PHE A C 1
ATOM 721 O O . PHE A 1 90 ? 3.689 7.356 1.492 1.00 93.56 90 PHE A O 1
ATOM 728 N N . PHE A 1 91 ? 5.850 7.335 0.893 1.00 94.38 91 PHE A N 1
ATOM 729 C CA . PHE A 1 91 ? 6.403 7.419 2.247 1.00 94.38 91 PHE A CA 1
ATOM 730 C C . PHE A 1 91 ? 7.013 8.801 2.535 1.00 94.38 91 PHE A C 1
ATOM 732 O O . PHE A 1 91 ? 8.069 8.887 3.156 1.00 94.38 91 PHE A O 1
ATOM 739 N N . ILE A 1 92 ? 6.391 9.887 2.061 1.00 93.69 92 ILE A N 1
ATOM 740 C CA . ILE A 1 92 ? 6.971 11.239 2.168 1.00 93.69 92 ILE A CA 1
ATOM 741 C C . ILE A 1 92 ? 7.245 11.664 3.616 1.00 93.69 92 ILE A C 1
ATOM 743 O O . ILE A 1 92 ? 8.260 12.303 3.882 1.00 93.69 92 ILE A O 1
ATOM 747 N N . ASP A 1 93 ? 6.390 11.241 4.547 1.00 94.06 93 ASP A N 1
ATOM 748 C CA . ASP A 1 93 ? 6.529 11.521 5.979 1.00 94.06 93 ASP A CA 1
ATOM 749 C C . ASP A 1 93 ? 7.422 10.497 6.713 1.00 94.06 93 ASP A C 1
ATOM 751 O O . ASP A 1 93 ? 7.678 10.635 7.908 1.00 94.06 93 ASP A O 1
ATOM 755 N N . HIS A 1 94 ? 7.911 9.477 5.996 1.00 93.75 94 HIS A N 1
ATOM 756 C CA . HIS A 1 94 ? 8.660 8.334 6.522 1.00 93.75 94 HIS A CA 1
ATOM 757 C C . HIS A 1 94 ? 9.787 7.914 5.560 1.00 93.75 94 HIS A C 1
ATOM 759 O O . HIS A 1 94 ? 9.799 6.807 5.011 1.00 93.75 94 HIS A O 1
ATOM 765 N N . GLU A 1 95 ? 10.749 8.810 5.324 1.00 93.31 95 GLU A N 1
ATOM 766 C CA . GLU A 1 95 ? 11.847 8.607 4.363 1.00 93.31 95 GLU A CA 1
ATOM 767 C C . GLU A 1 95 ? 12.663 7.326 4.640 1.00 93.31 95 GLU A C 1
ATOM 769 O O . GLU A 1 95 ? 13.150 6.657 3.718 1.00 93.31 95 GLU A O 1
ATOM 774 N N . GLU A 1 96 ? 12.772 6.926 5.907 1.00 92.88 96 GLU A N 1
ATOM 775 C CA . GLU A 1 96 ? 13.412 5.682 6.313 1.00 92.88 96 GLU A CA 1
ATOM 776 C C . GLU A 1 96 ? 12.665 4.439 5.802 1.00 92.88 96 GLU A C 1
ATOM 778 O O . GLU A 1 96 ? 13.307 3.451 5.436 1.00 92.88 96 GLU A O 1
ATOM 783 N N . TRP A 1 97 ? 11.330 4.489 5.695 1.00 93.31 97 TRP A N 1
ATOM 784 C CA . TRP A 1 97 ? 10.519 3.400 5.135 1.00 93.31 97 TRP A CA 1
ATOM 785 C C . TRP A 1 97 ? 10.665 3.324 3.617 1.00 93.31 97 TRP A C 1
ATOM 787 O O . TRP A 1 97 ? 10.835 2.226 3.085 1.00 93.31 97 TRP A O 1
ATOM 797 N N . ALA A 1 98 ? 10.702 4.470 2.922 1.00 93.38 98 ALA A N 1
ATOM 798 C CA . ALA A 1 98 ? 11.038 4.500 1.495 1.00 93.38 98 ALA A CA 1
ATOM 799 C C . ALA A 1 98 ? 12.407 3.863 1.235 1.00 93.38 98 ALA A C 1
ATOM 801 O O . ALA A 1 98 ? 12.549 3.031 0.341 1.00 93.38 98 ALA A O 1
ATOM 802 N N . THR A 1 99 ? 13.410 4.232 2.033 1.00 91.62 99 THR A N 1
ATOM 803 C CA . THR A 1 99 ? 14.775 3.710 1.895 1.00 91.62 99 THR A CA 1
ATOM 804 C C . THR A 1 99 ? 14.823 2.203 2.144 1.00 91.62 99 THR A C 1
ATOM 806 O O . THR A 1 99 ? 15.404 1.468 1.346 1.00 91.62 99 THR A O 1
ATOM 809 N N . ALA A 1 100 ? 14.176 1.724 3.211 1.00 89.06 100 ALA A N 1
ATOM 810 C CA . ALA A 1 100 ? 14.090 0.297 3.513 1.00 89.06 100 ALA A CA 1
ATOM 811 C C . ALA A 1 100 ? 13.413 -0.491 2.379 1.00 89.06 100 ALA A C 1
ATOM 813 O O . ALA A 1 100 ? 13.920 -1.535 1.967 1.00 89.06 100 ALA A O 1
ATOM 814 N N . TYR A 1 101 ? 12.309 0.031 1.836 1.00 90.00 101 TYR A N 1
ATOM 815 C CA . TYR A 1 101 ? 11.594 -0.597 0.728 1.00 90.00 101 TYR A CA 1
ATOM 816 C C . TYR A 1 101 ? 12.437 -0.671 -0.552 1.00 90.00 101 TYR A C 1
ATOM 818 O O . TYR A 1 101 ? 12.520 -1.729 -1.174 1.00 90.00 101 TYR A O 1
ATOM 826 N N . LEU A 1 102 ? 13.099 0.427 -0.934 1.00 90.38 102 LEU A N 1
ATOM 827 C CA . LEU A 1 102 ? 13.941 0.469 -2.135 1.00 90.38 102 LEU A CA 1
ATOM 828 C C . LEU A 1 102 ? 15.147 -0.468 -2.034 1.00 90.38 102 LEU A C 1
ATOM 830 O O . LEU A 1 102 ? 15.476 -1.130 -3.015 1.00 90.38 102 LEU A O 1
ATOM 834 N N . ASN A 1 103 ? 15.765 -0.574 -0.855 1.00 87.38 103 ASN A N 1
ATOM 835 C CA . ASN A 1 103 ? 16.864 -1.513 -0.630 1.00 87.38 103 ASN A CA 1
ATOM 836 C C . ASN A 1 103 ? 16.403 -2.967 -0.804 1.00 87.38 103 ASN A C 1
ATOM 838 O O . ASN A 1 103 ? 17.034 -3.718 -1.544 1.00 87.38 103 ASN A O 1
ATOM 842 N N . MET A 1 104 ? 15.268 -3.335 -0.194 1.00 85.81 104 MET A N 1
ATOM 843 C CA . MET A 1 104 ? 14.660 -4.661 -0.367 1.00 85.81 104 MET A CA 1
ATOM 844 C C . MET A 1 104 ? 14.364 -4.947 -1.846 1.00 85.81 104 MET A C 1
ATOM 846 O O . MET A 1 104 ? 14.682 -6.024 -2.354 1.00 85.81 104 MET A O 1
ATOM 850 N N . TRP A 1 105 ? 13.803 -3.969 -2.562 1.00 84.31 105 TRP A N 1
ATOM 851 C CA . TRP A 1 105 ? 13.475 -4.106 -3.979 1.00 84.31 105 TRP A CA 1
ATOM 852 C C . TRP A 1 105 ? 14.718 -4.297 -4.862 1.00 84.31 105 TRP A C 1
ATOM 854 O O . TRP A 1 105 ? 14.733 -5.170 -5.733 1.00 84.31 105 TRP A O 1
ATOM 864 N N . ALA A 1 106 ? 15.781 -3.527 -4.617 1.00 84.44 106 ALA A N 1
ATOM 865 C CA . ALA A 1 106 ? 17.047 -3.647 -5.334 1.00 84.44 106 ALA A CA 1
ATOM 866 C C . ALA A 1 106 ? 17.708 -5.017 -5.104 1.00 84.44 106 ALA A C 1
ATOM 868 O O . ALA A 1 106 ? 18.123 -5.666 -6.069 1.00 84.44 106 ALA A O 1
ATOM 869 N N . ASP A 1 107 ? 17.730 -5.490 -3.852 1.00 80.25 107 ASP A N 1
ATOM 870 C CA . ASP A 1 107 ? 18.247 -6.817 -3.497 1.00 80.25 107 ASP A CA 1
ATOM 871 C C . ASP A 1 107 ? 17.423 -7.947 -4.129 1.00 80.25 107 ASP A C 1
ATOM 873 O O . ASP A 1 107 ? 17.963 -9.004 -4.450 1.00 80.25 107 ASP A O 1
ATOM 877 N N . ARG A 1 108 ? 16.125 -7.737 -4.374 1.00 75.94 108 ARG A N 1
ATOM 878 C CA . ARG A 1 108 ? 15.292 -8.711 -5.086 1.00 75.94 108 ARG A CA 1
ATOM 879 C C . ARG A 1 108 ? 15.643 -8.819 -6.570 1.00 75.94 108 ARG A C 1
ATOM 881 O O . ARG A 1 108 ? 15.665 -9.925 -7.107 1.00 75.94 108 ARG A O 1
ATOM 888 N N . ILE A 1 109 ? 15.871 -7.689 -7.241 1.00 75.62 109 ILE A N 1
ATOM 889 C CA . ILE A 1 109 ? 16.191 -7.658 -8.680 1.00 75.62 109 ILE A CA 1
ATOM 890 C C . ILE A 1 109 ? 17.611 -8.161 -8.929 1.00 75.62 109 ILE A C 1
ATOM 892 O O . ILE A 1 109 ? 17.855 -8.891 -9.889 1.00 75.62 109 ILE A O 1
ATOM 896 N N . THR A 1 110 ? 18.544 -7.776 -8.062 1.00 74.38 110 THR A N 1
ATOM 897 C CA . THR A 1 110 ? 19.935 -8.218 -8.119 1.00 74.38 110 THR A CA 1
ATOM 898 C C . THR A 1 110 ? 20.257 -8.910 -6.803 1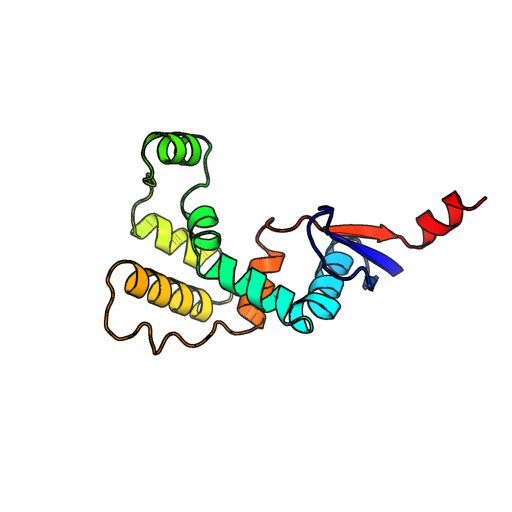.00 74.38 110 THR A C 1
ATOM 900 O O . THR A 1 110 ? 20.701 -8.229 -5.881 1.00 74.38 110 THR A O 1
ATOM 903 N N . PRO A 1 111 ? 20.046 -10.239 -6.702 1.00 65.44 111 PRO A N 1
ATOM 904 C CA . PRO A 1 111 ? 20.288 -10.989 -5.478 1.00 65.44 111 PRO A CA 1
ATOM 905 C C . PRO A 1 111 ? 21.731 -10.818 -5.022 1.00 65.44 111 PRO A C 1
ATOM 907 O O . PRO A 1 111 ? 22.652 -11.493 -5.485 1.00 65.44 111 PRO A O 1
ATOM 910 N N . THR A 1 112 ? 21.942 -9.892 -4.098 1.00 60.81 112 THR A N 1
ATOM 911 C CA . THR A 1 112 ? 23.120 -9.907 -3.252 1.00 60.81 112 THR A CA 1
ATOM 912 C C . THR A 1 112 ? 22.824 -10.909 -2.131 1.00 60.81 112 THR A C 1
ATOM 914 O O . THR A 1 112 ? 21.666 -11.121 -1.766 1.00 60.81 112 THR A O 1
ATOM 917 N N . ASN A 1 113 ? 23.835 -11.551 -1.540 1.00 53.31 113 ASN A N 1
ATOM 918 C CA . ASN A 1 113 ? 23.647 -12.445 -0.378 1.00 53.31 113 ASN A CA 1
ATOM 919 C C . ASN A 1 113 ? 23.048 -11.733 0.874 1.00 53.31 113 ASN A C 1
ATOM 921 O O . ASN A 1 113 ? 23.088 -12.292 1.964 1.00 53.31 113 ASN A O 1
ATOM 925 N N . ARG A 1 114 ? 22.510 -10.510 0.737 1.00 52.78 114 ARG A N 1
ATOM 926 C CA . ARG A 1 114 ? 21.926 -9.654 1.780 1.00 52.78 114 ARG A CA 1
ATOM 927 C C . ARG A 1 114 ? 20.420 -9.822 1.966 1.00 52.78 114 ARG A C 1
ATOM 929 O O . ARG A 1 114 ? 19.879 -9.273 2.915 1.00 52.78 114 ARG A O 1
ATOM 936 N N . LEU A 1 115 ? 19.735 -10.613 1.134 1.00 49.44 115 LEU A N 1
ATOM 937 C CA . LEU A 1 115 ? 18.314 -10.941 1.353 1.00 49.44 115 LEU A CA 1
ATOM 938 C C . LEU A 1 115 ? 18.064 -11.595 2.726 1.00 49.44 115 LEU A C 1
ATOM 940 O O . LEU A 1 115 ? 16.987 -11.438 3.290 1.00 49.44 115 LEU A O 1
ATOM 944 N N . ALA A 1 116 ? 19.073 -12.268 3.294 1.00 46.19 116 ALA A N 1
ATOM 945 C CA . ALA A 1 116 ? 19.032 -12.803 4.657 1.00 46.19 116 ALA A CA 1
ATOM 946 C C . ALA A 1 116 ? 19.026 -11.717 5.758 1.00 46.19 116 ALA A C 1
ATOM 948 O O . ALA A 1 116 ? 18.596 -12.001 6.873 1.00 46.19 116 ALA A O 1
ATOM 949 N N . ASP A 1 117 ? 19.449 -10.489 5.436 1.00 45.62 117 ASP A N 1
ATOM 950 C CA . ASP A 1 117 ? 19.514 -9.332 6.339 1.00 45.62 117 ASP A CA 1
ATOM 951 C C . ASP A 1 117 ? 18.385 -8.315 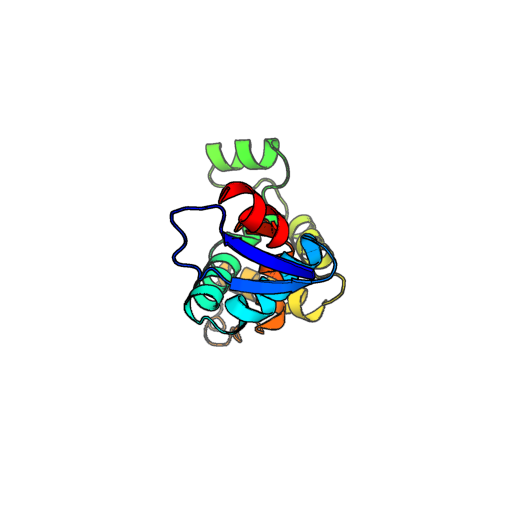6.085 1.00 45.62 117 ASP A C 1
ATOM 953 O O . ASP A 1 117 ? 18.388 -7.231 6.673 1.00 45.62 117 ASP A O 1
ATOM 957 N N . CYS A 1 118 ? 17.407 -8.629 5.221 1.00 52.00 118 CYS A N 1
ATOM 958 C CA . CYS A 1 118 ? 16.203 -7.811 5.083 1.00 52.00 118 CYS A CA 1
ATOM 959 C C . CYS A 1 118 ? 15.452 -7.816 6.418 1.00 52.00 118 CYS A C 1
ATOM 961 O O . CYS A 1 118 ? 14.683 -8.727 6.729 1.00 52.00 118 CYS A O 1
ATOM 963 N N . HIS A 1 119 ? 15.717 -6.794 7.232 1.00 56.66 119 HIS A N 1
ATOM 964 C CA . HIS A 1 119 ? 14.988 -6.535 8.458 1.00 56.66 119 HIS A CA 1
ATOM 965 C C . HIS A 1 119 ? 13.490 -6.516 8.131 1.00 56.66 119 HIS A C 1
ATOM 967 O O . HIS A 1 119 ? 13.093 -5.806 7.202 1.00 56.66 119 HIS A O 1
ATOM 973 N N . PRO A 1 120 ? 12.651 -7.276 8.857 1.00 72.38 120 PRO A N 1
ATOM 974 C CA . PRO A 1 120 ? 11.217 -7.240 8.626 1.00 72.38 120 PRO A CA 1
ATOM 975 C C . PRO A 1 120 ? 10.737 -5.791 8.747 1.00 72.38 120 PRO A C 1
ATOM 977 O O . PRO A 1 120 ? 11.113 -5.092 9.694 1.00 72.38 120 PRO A O 1
ATOM 980 N N . PHE A 1 121 ? 9.938 -5.331 7.778 1.00 82.00 121 PHE A N 1
ATOM 981 C CA . PHE A 1 121 ? 9.361 -3.990 7.819 1.00 82.00 121 PHE A CA 1
ATOM 982 C C . PHE A 1 121 ? 8.677 -3.755 9.173 1.00 82.00 121 PHE A C 1
ATOM 984 O O . PHE A 1 121 ? 7.979 -4.646 9.674 1.00 82.00 121 PHE A O 1
ATOM 991 N N . PRO A 1 122 ? 8.873 -2.581 9.799 1.00 85.12 122 PRO A N 1
ATOM 992 C CA . PRO A 1 122 ? 8.256 -2.312 11.086 1.00 85.12 122 PRO A CA 1
ATOM 993 C C . PRO A 1 122 ? 6.731 -2.367 10.945 1.00 85.12 122 PRO A C 1
ATOM 995 O O . PRO A 1 122 ? 6.175 -1.963 9.924 1.00 85.12 122 PRO A O 1
ATOM 998 N N . LYS A 1 123 ? 6.031 -2.828 11.989 1.00 82.06 123 LYS A N 1
ATOM 999 C CA . LYS A 1 123 ? 4.560 -2.949 11.969 1.00 82.06 123 LYS A CA 1
ATOM 1000 C C . LYS A 1 123 ? 3.858 -1.645 11.574 1.00 82.06 123 LYS A C 1
ATOM 1002 O O . LYS A 1 123 ? 2.826 -1.692 10.920 1.00 82.06 123 LYS A O 1
ATOM 1007 N N . SER A 1 124 ? 4.427 -0.499 11.948 1.00 84.94 124 SER A N 1
ATOM 1008 C CA . SER A 1 124 ? 3.929 0.825 11.563 1.00 84.94 124 SER A CA 1
ATOM 1009 C C . SER A 1 124 ? 3.987 1.066 10.054 1.00 84.94 124 SER A C 1
ATOM 1011 O O . SER A 1 124 ? 3.040 1.607 9.500 1.00 84.94 124 SER A O 1
ATOM 1013 N N . MET A 1 125 ? 5.047 0.612 9.378 1.00 87.19 125 MET A N 1
ATOM 1014 C CA . MET A 1 125 ? 5.154 0.697 7.920 1.00 87.19 125 MET A CA 1
ATOM 1015 C C . MET A 1 125 ? 4.116 -0.199 7.248 1.00 87.19 125 MET A C 1
ATOM 1017 O O . MET A 1 125 ? 3.463 0.231 6.306 1.00 87.19 125 MET A O 1
ATOM 1021 N N . LEU A 1 126 ? 3.929 -1.427 7.742 1.00 83.88 126 LEU A N 1
ATOM 1022 C CA . LEU A 1 126 ? 2.910 -2.336 7.206 1.00 83.88 126 LEU A CA 1
ATOM 1023 C C . LEU A 1 126 ? 1.499 -1.769 7.385 1.00 83.88 126 LEU A C 1
ATOM 1025 O O . LEU A 1 126 ? 0.689 -1.835 6.467 1.00 83.88 126 LEU A O 1
ATOM 1029 N N . LEU A 1 127 ? 1.218 -1.158 8.536 1.00 80.19 127 LEU A N 1
ATOM 1030 C CA . LEU A 1 127 ? -0.042 -0.462 8.763 1.00 80.19 127 LEU A CA 1
ATOM 1031 C C . LEU A 1 127 ? -0.220 0.713 7.794 1.00 80.19 127 LEU A C 1
ATOM 1033 O O . LEU A 1 127 ? -1.283 0.837 7.198 1.00 80.19 127 LEU A O 1
ATOM 1037 N N . HIS A 1 128 ? 0.814 1.535 7.600 1.00 85.75 128 HIS A N 1
ATOM 1038 C CA . HIS A 1 128 ? 0.774 2.649 6.649 1.00 85.75 128 HIS A CA 1
ATOM 1039 C C . HIS A 1 128 ? 0.484 2.163 5.230 1.00 85.75 128 HIS A C 1
ATOM 1041 O O . HIS A 1 128 ? -0.377 2.715 4.553 1.00 85.75 128 HIS A O 1
ATOM 1047 N N . VAL A 1 129 ? 1.163 1.096 4.799 1.00 85.50 129 VAL A N 1
ATOM 1048 C CA . VAL A 1 129 ? 0.918 0.434 3.510 1.00 85.50 129 VAL A CA 1
ATOM 1049 C C . VAL A 1 129 ? -0.534 -0.024 3.413 1.00 85.50 129 VAL A C 1
ATOM 1051 O O . VAL A 1 129 ? -1.186 0.247 2.415 1.00 85.50 129 VAL A O 1
ATOM 1054 N N . TYR A 1 130 ? -1.058 -0.666 4.454 1.00 79.38 130 TYR A N 1
ATOM 1055 C CA . TYR A 1 130 ? -2.443 -1.122 4.483 1.00 79.38 130 TYR A CA 1
ATOM 1056 C C . TYR A 1 130 ? -3.463 0.023 4.401 1.00 79.38 130 TYR A C 1
ATOM 1058 O O . TYR A 1 130 ? -4.465 -0.102 3.712 1.00 79.38 130 TYR A O 1
ATOM 1066 N N . GLN A 1 131 ? -3.226 1.128 5.109 1.00 78.06 131 GLN A N 1
ATOM 1067 C CA . GLN A 1 131 ? -4.153 2.263 5.157 1.00 78.06 131 GLN A CA 1
ATOM 1068 C C . GLN A 1 131 ? -4.165 3.078 3.865 1.00 78.06 131 GLN A C 1
ATOM 1070 O O . GLN A 1 131 ? -5.182 3.666 3.523 1.00 78.06 131 GLN A O 1
ATOM 1075 N N . ASN A 1 132 ? -3.029 3.139 3.171 1.00 80.81 132 ASN A N 1
ATOM 1076 C CA . ASN A 1 132 ? -2.851 4.013 2.012 1.00 80.81 132 ASN A CA 1
ATOM 1077 C C . ASN A 1 132 ? -2.915 3.259 0.680 1.00 80.81 132 ASN A C 1
ATOM 1079 O O . ASN A 1 132 ? -2.689 3.854 -0.374 1.00 80.81 132 ASN A O 1
ATOM 1083 N N . ILE A 1 133 ? -3.180 1.953 0.712 1.00 77.00 133 ILE A N 1
ATOM 1084 C CA . ILE A 1 133 ? -3.352 1.145 -0.487 1.00 77.00 133 ILE A CA 1
ATOM 1085 C C . ILE A 1 133 ? -4.660 0.383 -0.371 1.00 77.00 133 ILE A C 1
ATOM 1087 O O . ILE A 1 133 ? -4.859 -0.373 0.577 1.00 77.00 133 ILE A O 1
ATOM 1091 N N . ASP A 1 134 ? -5.514 0.540 -1.380 1.00 69.06 134 ASP A N 1
ATOM 1092 C CA . ASP A 1 134 ? -6.847 -0.065 -1.484 1.00 69.06 134 ASP A CA 1
ATOM 1093 C C . ASP A 1 134 ? -6.792 -1.584 -1.759 1.00 69.06 134 ASP A C 1
ATOM 1095 O O . ASP A 1 134 ? -7.423 -2.109 -2.671 1.00 69.06 134 ASP A O 1
ATOM 1099 N N . TRP A 1 135 ? -5.987 -2.326 -1.000 1.00 72.12 135 TRP A N 1
ATOM 1100 C CA . TRP A 1 135 ? -5.858 -3.779 -1.128 1.00 72.12 135 TRP A CA 1
ATOM 1101 C C . TRP A 1 135 ? -6.978 -4.559 -0.455 1.00 72.12 135 TRP A C 1
ATOM 1103 O O . TRP A 1 135 ? -7.166 -5.734 -0.776 1.00 72.12 135 TRP A O 1
ATOM 1113 N N . ILE A 1 136 ? -7.634 -3.948 0.531 1.00 70.19 136 ILE A N 1
ATOM 1114 C CA . ILE A 1 136 ? -8.814 -4.478 1.207 1.00 70.19 136 ILE A CA 1
ATOM 1115 C C . ILE A 1 136 ? -9.774 -3.310 1.380 1.00 70.19 136 ILE A C 1
ATOM 1117 O O . ILE A 1 136 ? -9.492 -2.363 2.112 1.00 70.19 136 ILE A O 1
ATOM 1121 N N . GLU A 1 137 ? -10.929 -3.398 0.736 1.00 76.38 137 GLU A N 1
ATOM 1122 C CA . GLU A 1 137 ? -12.009 -2.458 0.988 1.00 76.38 137 GLU A CA 1
ATOM 1123 C C . GLU A 1 137 ? -12.635 -2.775 2.353 1.00 76.38 137 GLU A C 1
ATOM 1125 O O . GLU A 1 137 ? -13.086 -3.894 2.608 1.00 76.38 137 GLU A O 1
ATOM 1130 N N . LEU A 1 138 ? -12.638 -1.795 3.256 1.00 81.81 138 LEU A N 1
ATOM 1131 C CA . LEU A 1 138 ? -13.307 -1.894 4.550 1.00 81.81 138 LEU A CA 1
ATOM 1132 C C . LEU A 1 138 ? -14.663 -1.196 4.493 1.00 81.81 138 LEU A C 1
ATOM 1134 O O . LEU A 1 138 ? -14.754 -0.028 4.117 1.00 81.81 138 LEU A O 1
ATOM 1138 N N . ILE A 1 139 ? -15.702 -1.880 4.965 1.00 86.06 139 ILE A N 1
ATOM 1139 C CA . ILE A 1 139 ? -17.016 -1.288 5.205 1.00 86.06 139 ILE A CA 1
ATOM 1140 C C . ILE A 1 139 ? -17.094 -0.891 6.676 1.00 86.06 139 ILE A C 1
ATOM 1142 O O . ILE A 1 139 ? -16.925 -1.736 7.556 1.00 86.06 139 ILE A O 1
ATOM 1146 N N . ALA A 1 140 ? -17.411 0.376 6.945 1.00 89.00 140 ALA A N 1
ATOM 1147 C CA . ALA A 1 140 ? -17.730 0.877 8.276 1.00 89.00 140 ALA A CA 1
ATOM 1148 C C . ALA A 1 140 ? -19.215 1.258 8.344 1.00 89.00 140 ALA A C 1
ATOM 1150 O O . ALA A 1 140 ? -19.662 2.151 7.638 1.00 89.00 140 ALA A O 1
ATOM 1151 N N . ILE A 1 141 ? -19.988 0.588 9.203 1.00 89.38 141 ILE A N 1
ATOM 1152 C CA . ILE A 1 141 ? -21.430 0.832 9.357 1.00 89.38 141 ILE A CA 1
ATOM 1153 C C . ILE A 1 141 ? -21.696 1.438 10.739 1.00 89.38 141 ILE A C 1
ATOM 1155 O O . ILE A 1 141 ? -21.367 0.801 11.752 1.00 89.38 141 ILE A O 1
ATOM 1159 N N . PRO A 1 142 ? -22.325 2.624 10.843 1.00 90.81 142 PRO A N 1
ATOM 1160 C CA . PRO A 1 142 ? -22.764 3.154 12.125 1.00 90.81 142 PRO A CA 1
ATOM 1161 C C . PRO A 1 142 ? -23.709 2.168 12.820 1.00 90.81 142 PRO A C 1
ATOM 1163 O O . PRO A 1 142 ? -24.752 1.786 12.297 1.00 90.81 142 PRO A O 1
ATOM 1166 N N . THR A 1 143 ? -23.396 1.780 14.057 1.00 87.12 143 THR A N 1
ATOM 1167 C CA . THR A 1 143 ? -24.201 0.781 14.798 1.00 87.12 143 THR A CA 1
ATOM 1168 C C . THR A 1 143 ? -25.664 1.190 14.999 1.00 87.12 143 THR A C 1
ATOM 1170 O O . THR A 1 143 ? -26.536 0.332 15.087 1.00 87.12 143 THR A O 1
ATOM 1173 N N . ARG A 1 144 ? -25.947 2.497 14.997 1.00 81.12 144 ARG A N 1
ATOM 1174 C CA . ARG A 1 144 ? -27.303 3.060 15.087 1.00 81.12 144 ARG A CA 1
ATOM 1175 C C . ARG A 1 144 ? -28.181 2.664 13.895 1.00 81.12 144 ARG A C 1
ATOM 1177 O O . ARG A 1 144 ? -29.386 2.529 14.048 1.00 81.12 144 ARG A O 1
ATOM 1184 N N . GLU A 1 145 ? -27.592 2.448 12.722 1.00 67.38 145 GLU A N 1
ATOM 1185 C CA . GLU A 1 145 ? -28.314 2.059 11.502 1.00 67.38 145 GLU A CA 1
ATOM 1186 C C . GLU A 1 145 ? -28.668 0.567 11.481 1.00 67.38 145 GLU A C 1
ATOM 1188 O O . GLU A 1 145 ? -29.636 0.155 10.840 1.00 67.38 145 GLU A O 1
ATOM 1193 N N . LEU A 1 146 ? -27.924 -0.251 12.232 1.00 64.56 146 LEU A N 1
ATOM 1194 C CA . LEU A 1 146 ? -28.194 -1.682 12.387 1.00 64.56 146 LEU A CA 1
ATOM 1195 C C . LEU A 1 146 ? -29.393 -1.943 13.308 1.00 64.56 146 LEU A C 1
ATOM 1197 O O . LEU A 1 146 ? -30.109 -2.927 13.127 1.00 64.56 146 LEU A O 1
ATOM 1201 N N . GLU A 1 147 ? -29.634 -1.057 14.277 1.00 58.84 147 GLU A N 1
ATOM 1202 C CA . GLU A 1 147 ? -30.769 -1.150 15.203 1.00 58.84 147 GLU A CA 1
ATOM 1203 C C . GLU A 1 147 ? -32.111 -0.858 14.510 1.00 58.84 147 GLU A C 1
ATOM 1205 O O . GLU A 1 147 ? -33.128 -1.448 14.870 1.00 58.84 147 GLU A O 1
ATOM 1210 N N . VAL A 1 148 ? -32.112 -0.025 13.463 1.00 55.94 148 VAL A N 1
ATOM 1211 C CA . VAL A 1 148 ? -33.323 0.355 12.712 1.00 55.94 148 VAL A CA 1
ATOM 1212 C C . VAL A 1 148 ? -33.833 -0.776 11.809 1.00 55.94 148 VAL A C 1
ATOM 1214 O O . VAL A 1 148 ? -35.032 -0.885 11.588 1.00 55.94 148 VAL A O 1
ATOM 1217 N N . LYS A 1 149 ? -32.960 -1.672 11.327 1.00 50.53 149 LYS A N 1
ATOM 1218 C CA . LYS A 1 149 ? -33.349 -2.802 10.452 1.00 50.53 149 LYS A CA 1
ATOM 1219 C C . LYS A 1 149 ? -33.933 -4.016 11.194 1.00 50.53 149 LYS A C 1
ATOM 1221 O O . LYS A 1 149 ? -34.256 -5.013 10.553 1.00 50.53 149 LYS A O 1
ATOM 1226 N N . ARG A 1 150 ? -34.027 -3.974 12.528 1.00 48.69 150 ARG A N 1
ATOM 1227 C CA . ARG A 1 150 ? -34.559 -5.070 13.366 1.00 48.69 150 ARG A CA 1
ATOM 1228 C C . ARG A 1 150 ? -36.006 -4.861 13.845 1.00 48.69 150 ARG A C 1
ATOM 1230 O O . ARG A 1 150 ? -36.475 -5.673 14.642 1.00 48.69 150 ARG A O 1
ATOM 1237 N N . GLN A 1 151 ? -36.690 -3.813 13.384 1.00 41.34 151 GLN A N 1
ATOM 1238 C CA . GLN A 1 151 ? -38.125 -3.577 13.610 1.00 41.34 151 GLN A CA 1
ATOM 1239 C C . GLN A 1 151 ? -38.926 -3.885 12.347 1.00 41.34 151 GLN A C 1
ATOM 1241 O O . GLN A 1 151 ? -40.058 -4.390 12.506 1.00 41.34 151 GLN A O 1
#